Protein AF-A0A951EF66-F1 (afdb_monomer_lite)

Secondary structure (DSSP, 8-state):
--S-TTEEEEEETTEEEEEE-S-B----GGG-TTEEEEEE--SSS-EEEEETTGGGG--SSS--B---TT--EEEEESSHHHHHHHHHHHHHHHHHHHTTS-B-

pLDDT: mean 92.76, std 6.08, range [48.0, 97.31]

Structure (mmCIF, N/CA/C/O backbone):
data_AF-A0A951EF66-F1
#
_entry.id   AF-A0A951EF66-F1
#
loop_
_atom_site.group_PDB
_atom_site.id
_atom_site.type_symbol
_atom_site.label_atom_id
_atom_site.label_alt_id
_atom_site.label_comp_id
_atom_site.label_asym_id
_atom_site.label_entity_id
_atom_site.label_seq_id
_atom_site.pdbx_PDB_ins_code
_atom_site.Cartn_x
_atom_site.Cartn_y
_atom_site.Cartn_z
_atom_site.occupancy
_atom_site.B_iso_or_equiv
_atom_site.auth_seq_id
_atom_site.auth_comp_id
_atom_site.auth_asym_id
_atom_site.auth_atom_id
_atom_site.pdbx_PDB_model_num
ATOM 1 N N . MET A 1 1 ? -5.899 9.924 -10.352 1.00 48.00 1 MET A N 1
ATOM 2 C CA . MET A 1 1 ? -5.635 8.518 -9.976 1.00 48.00 1 MET A CA 1
ATOM 3 C C . MET A 1 1 ? -6.940 7.938 -9.470 1.00 48.00 1 MET A C 1
ATOM 5 O O . MET A 1 1 ? -7.583 8.569 -8.648 1.00 48.00 1 MET A O 1
ATOM 9 N N . SER A 1 2 ? -7.401 6.845 -10.072 1.00 69.50 2 SER A N 1
ATOM 10 C CA . SER A 1 2 ? -8.844 6.639 -10.287 1.00 69.50 2 SER A CA 1
ATOM 11 C C . SER A 1 2 ? -9.463 5.485 -9.491 1.00 69.50 2 SER A C 1
ATOM 13 O O . SER A 1 2 ? -10.528 5.007 -9.869 1.00 69.50 2 SER A O 1
ATOM 15 N N . VAL A 1 3 ? -8.791 4.970 -8.453 1.00 85.69 3 VAL A N 1
ATOM 16 C CA . VAL A 1 3 ? -9.340 3.843 -7.674 1.00 85.69 3 VAL A CA 1
ATOM 17 C C . VAL A 1 3 ? -10.351 4.324 -6.638 1.00 85.69 3 VAL A C 1
ATOM 19 O O . VAL A 1 3 ? -11.434 3.751 -6.576 1.00 85.69 3 VAL A O 1
ATOM 22 N N . ASP A 1 4 ? -10.007 5.355 -5.862 1.00 91.31 4 ASP A N 1
ATOM 23 C CA . ASP A 1 4 ? -10.867 5.948 -4.834 1.00 91.31 4 ASP A CA 1
ATOM 24 C C . ASP A 1 4 ? -10.355 7.362 -4.481 1.00 91.31 4 ASP A C 1
ATOM 26 O O . ASP A 1 4 ? -9.142 7.589 -4.473 1.00 91.31 4 ASP A O 1
ATOM 30 N N . SER A 1 5 ? -11.258 8.313 -4.225 1.00 93.25 5 SER A N 1
ATOM 31 C CA . SER A 1 5 ? -10.927 9.693 -3.830 1.00 93.25 5 SER A CA 1
ATOM 32 C C . SER A 1 5 ? -10.470 9.824 -2.375 1.00 93.25 5 SER A C 1
ATOM 34 O O . SER A 1 5 ? -9.880 10.835 -2.005 1.00 93.25 5 SER A O 1
ATOM 36 N N . GLU A 1 6 ? -10.735 8.817 -1.546 1.00 94.31 6 GLU A N 1
ATOM 37 C CA . GLU A 1 6 ? -10.350 8.752 -0.137 1.00 94.31 6 GLU A CA 1
ATOM 38 C C . GLU A 1 6 ? -8.946 8.155 0.056 1.00 94.31 6 GLU A C 1
ATOM 40 O O . GLU A 1 6 ? -8.583 7.763 1.163 1.00 94.31 6 GLU A O 1
ATOM 45 N N . ILE A 1 7 ? -8.139 8.050 -1.002 1.00 95.06 7 ILE A N 1
ATOM 46 C CA . ILE A 1 7 ? -6.730 7.661 -0.903 1.00 95.06 7 ILE A CA 1
ATOM 47 C C . ILE A 1 7 ? -5.870 8.924 -0.923 1.00 95.06 7 ILE A C 1
ATOM 49 O O . ILE A 1 7 ? -5.858 9.669 -1.899 1.00 95.06 7 ILE A O 1
ATOM 53 N N . GLY A 1 8 ? -5.135 9.139 0.164 1.00 95.75 8 GLY A N 1
ATOM 54 C CA . GLY A 1 8 ? -4.150 10.202 0.319 1.00 95.75 8 GLY A CA 1
ATOM 55 C C . GLY A 1 8 ? -2.718 9.703 0.156 1.00 95.75 8 GLY A C 1
ATOM 56 O O . GLY A 1 8 ? -2.441 8.502 0.212 1.00 95.75 8 GLY A O 1
ATOM 57 N N . GLU A 1 9 ? -1.811 10.661 -0.006 1.00 96.25 9 GLU A N 1
ATOM 58 C CA . GLU A 1 9 ? -0.374 10.459 -0.187 1.00 96.25 9 GLU A CA 1
ATOM 59 C C . GLU A 1 9 ? 0.401 11.038 1.000 1.00 96.25 9 GLU A C 1
ATOM 61 O O . GLU A 1 9 ? 0.076 12.114 1.502 1.00 96.25 9 GLU A O 1
ATOM 66 N N . GLU A 1 10 ? 1.441 10.337 1.447 1.00 96.00 10 GLU A N 1
ATOM 67 C CA . GLU A 1 10 ? 2.363 10.815 2.478 1.00 96.00 10 GLU A CA 1
ATOM 68 C C . GLU A 1 10 ? 3.794 10.308 2.243 1.00 96.00 10 GLU A C 1
ATOM 70 O O . GLU A 1 10 ? 4.034 9.378 1.466 1.00 96.00 10 GLU A O 1
ATOM 75 N N . ILE A 1 11 ? 4.754 10.886 2.969 1.00 96.06 11 ILE A N 1
ATOM 76 C CA . ILE A 1 11 ? 6.104 10.331 3.092 1.00 96.06 11 ILE A CA 1
ATOM 77 C C . ILE A 1 11 ? 6.226 9.636 4.445 1.00 96.06 11 ILE A C 1
ATOM 79 O O . ILE A 1 11 ? 6.218 10.282 5.493 1.00 96.06 11 ILE A O 1
ATOM 83 N N . LYS A 1 12 ? 6.411 8.315 4.420 1.00 90.38 12 LYS A N 1
ATOM 84 C CA . LYS A 1 12 ? 6.615 7.485 5.610 1.00 90.38 12 LYS A CA 1
ATOM 85 C C . LYS A 1 12 ? 7.935 6.741 5.498 1.00 90.38 12 LYS A C 1
ATOM 87 O O . LYS A 1 12 ? 8.222 6.135 4.474 1.00 90.38 12 LYS A O 1
ATOM 92 N N . TRP A 1 13 ? 8.758 6.809 6.546 1.00 91.12 13 TRP A N 1
ATOM 93 C CA . TRP A 1 13 ? 10.104 6.211 6.565 1.00 91.12 13 TRP A CA 1
ATOM 94 C C . TRP A 1 13 ? 10.957 6.585 5.339 1.00 91.12 13 TRP A C 1
ATOM 96 O O . TRP A 1 13 ? 11.656 5.743 4.781 1.00 91.12 13 TRP A O 1
ATOM 106 N N . ASN A 1 14 ? 10.887 7.855 4.923 1.00 93.88 14 ASN A N 1
ATOM 107 C CA . ASN A 1 14 ? 11.571 8.376 3.736 1.00 93.88 14 ASN A CA 1
ATOM 108 C C . ASN A 1 14 ? 11.155 7.694 2.412 1.00 93.88 14 ASN A C 1
ATOM 110 O O . ASN A 1 14 ? 11.958 7.586 1.486 1.00 93.88 14 ASN A O 1
ATOM 114 N N . ALA A 1 15 ? 9.908 7.222 2.318 1.00 95.44 15 ALA A N 1
ATOM 115 C CA . ALA A 1 15 ? 9.362 6.619 1.110 1.00 95.44 15 ALA A CA 1
ATOM 116 C C . ALA A 1 15 ? 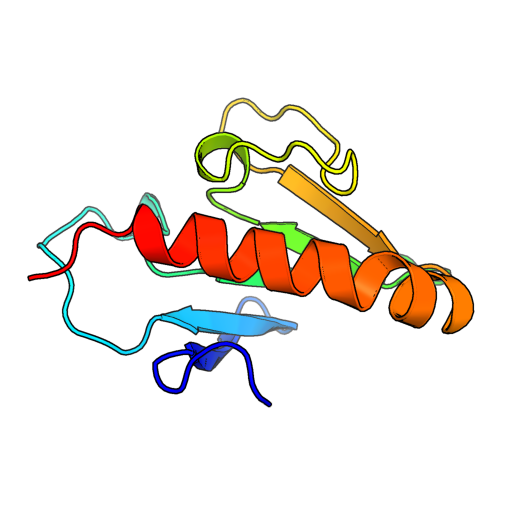7.926 7.090 0.810 1.00 95.44 15 ALA A C 1
ATOM 118 O O . ALA A 1 15 ? 7.143 7.296 1.747 1.00 95.44 15 ALA A O 1
ATOM 119 N N . PRO A 1 16 ? 7.550 7.206 -0.481 1.00 96.88 16 PRO A N 1
ATOM 120 C CA . PRO A 1 16 ? 6.166 7.424 -0.887 1.00 96.88 16 PRO A CA 1
ATOM 121 C C . PRO A 1 16 ? 5.247 6.362 -0.291 1.00 96.88 16 PRO A C 1
ATOM 123 O O . PRO A 1 16 ? 5.568 5.170 -0.286 1.00 96.88 16 PRO A O 1
ATOM 126 N N . SER A 1 17 ? 4.116 6.796 0.242 1.00 96.88 17 SER A N 1
ATOM 127 C CA . SER A 1 17 ? 3.138 5.930 0.889 1.00 96.88 17 SER A CA 1
ATOM 128 C C . SER A 1 17 ? 1.729 6.420 0.610 1.00 96.88 17 SER A C 1
ATOM 130 O O . SER A 1 17 ? 1.498 7.614 0.445 1.00 96.88 17 SER A O 1
ATOM 132 N N . PHE A 1 18 ? 0.791 5.480 0.578 1.00 96.56 18 PHE A N 1
ATOM 133 C CA . PHE A 1 18 ? -0.621 5.757 0.353 1.00 96.56 18 PHE A CA 1
ATOM 134 C C . PHE A 1 18 ? -1.446 5.232 1.522 1.00 96.56 18 PHE A C 1
ATOM 136 O O . PHE A 1 18 ? -1.192 4.141 2.051 1.00 96.56 18 PHE A O 1
ATOM 143 N N . PHE A 1 19 ? -2.450 6.002 1.920 1.00 95.69 19 PHE A N 1
ATOM 144 C CA . PHE A 1 19 ? -3.281 5.714 3.082 1.00 95.69 19 PHE A CA 1
ATOM 145 C C . PHE A 1 19 ? -4.722 6.175 2.849 1.00 95.69 19 PHE A C 1
ATOM 147 O O . PHE A 1 19 ? -4.978 7.051 2.031 1.00 95.69 19 PHE A O 1
ATOM 154 N N . TYR A 1 20 ? -5.678 5.579 3.556 1.00 95.44 20 TYR A N 1
ATOM 155 C CA . TYR A 1 20 ? -7.073 6.015 3.518 1.00 95.44 20 TYR A CA 1
ATOM 156 C C . TYR A 1 20 ? -7.243 7.318 4.311 1.00 95.44 20 TYR A C 1
ATOM 158 O O . TYR A 1 20 ? -6.748 7.407 5.430 1.00 95.44 20 TYR A O 1
ATOM 166 N N . THR A 1 21 ? -7.929 8.329 3.785 1.00 95.69 21 THR A N 1
ATOM 167 C CA . THR A 1 21 ? -8.116 9.648 4.425 1.00 95.69 21 THR A CA 1
ATOM 168 C C . THR A 1 21 ? -9.456 9.787 5.139 1.00 95.69 21 THR A C 1
ATOM 170 O O . THR A 1 21 ? -9.566 10.612 6.043 1.00 95.69 21 THR A O 1
ATOM 173 N N . GLY A 1 22 ? -10.437 8.939 4.825 1.00 94.44 22 GLY A N 1
ATOM 174 C CA . GLY A 1 22 ? -11.768 8.988 5.427 1.00 94.44 22 GLY A CA 1
ATOM 175 C C . GLY A 1 22 ? -11.810 8.633 6.924 1.00 94.44 22 GLY A C 1
ATOM 176 O O . GLY A 1 22 ? -10.802 8.226 7.521 1.00 94.44 22 GLY A O 1
ATOM 177 N N . PRO A 1 23 ? -12.973 8.783 7.571 1.00 94.50 23 PRO A N 1
ATOM 178 C CA . PRO A 1 23 ? -13.158 8.456 8.983 1.00 94.50 23 PRO A CA 1
ATOM 179 C C . PRO A 1 23 ? -13.073 6.934 9.221 1.00 94.50 23 PRO A C 1
ATOM 181 O O . PRO A 1 23 ? -13.440 6.128 8.363 1.00 94.50 23 PRO A O 1
ATOM 184 N N . MET A 1 24 ? -12.516 6.531 10.365 1.00 93.94 24 MET A N 1
ATOM 185 C CA . MET A 1 24 ? -12.313 5.129 10.750 1.00 93.94 24 MET A CA 1
ATOM 186 C C . MET A 1 24 ? -12.466 4.986 12.256 1.00 93.94 24 MET A C 1
ATOM 188 O O . MET A 1 24 ? -11.923 5.814 12.992 1.00 93.94 24 MET A O 1
ATOM 192 N N . LYS A 1 25 ? -13.045 3.859 12.681 1.00 94.44 25 LYS A N 1
ATOM 193 C CA . LYS A 1 25 ? -13.182 3.503 14.096 1.00 94.44 25 LYS A CA 1
ATOM 194 C C . LYS A 1 25 ? -11.856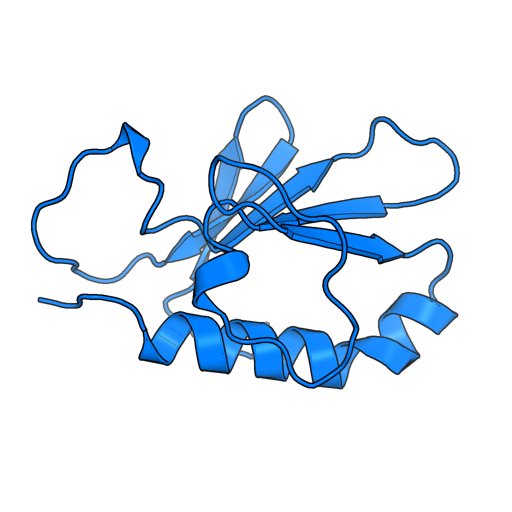 3.626 14.838 1.00 94.44 25 LYS A C 1
ATOM 196 O O . LYS A 1 25 ? -10.817 3.302 14.261 1.00 94.44 25 LYS A O 1
ATOM 201 N N . PRO A 1 26 ? -11.847 4.028 16.120 1.00 93.06 26 PRO A N 1
ATOM 202 C CA . PRO A 1 26 ? -10.624 4.054 16.910 1.00 93.06 26 PRO A CA 1
ATOM 203 C C . PRO A 1 26 ? -9.906 2.698 16.887 1.00 93.06 26 PRO A C 1
ATOM 205 O O . PRO A 1 26 ? -10.502 1.653 17.144 1.00 93.06 26 PRO A O 1
ATOM 208 N N . PHE A 1 27 ? -8.608 2.713 16.594 1.00 92.19 27 PHE A N 1
ATOM 209 C CA . PHE A 1 27 ? -7.764 1.520 16.581 1.00 92.19 27 PHE A CA 1
ATOM 210 C C . PHE A 1 27 ? -6.351 1.838 17.070 1.00 92.19 27 PHE A C 1
ATOM 212 O O . PHE A 1 27 ? -5.926 2.994 17.099 1.00 92.19 27 PHE A O 1
ATOM 219 N N . ASN A 1 28 ? -5.591 0.802 17.425 1.00 90.50 28 ASN A N 1
ATOM 220 C CA . ASN A 1 28 ? -4.196 0.961 17.816 1.00 90.50 28 ASN A CA 1
ATOM 221 C C . ASN A 1 28 ? -3.334 1.388 16.605 1.00 90.50 28 ASN A C 1
ATOM 223 O O . ASN A 1 28 ? -3.239 0.628 15.637 1.00 90.50 28 ASN A O 1
ATOM 227 N N . PRO A 1 29 ? -2.636 2.541 16.638 1.00 84.81 29 PRO A N 1
ATOM 228 C CA . PRO A 1 29 ? -1.845 3.033 15.502 1.00 84.81 29 PRO A CA 1
ATOM 229 C C . PRO A 1 29 ? -0.775 2.055 14.986 1.00 84.81 29 PRO A C 1
ATOM 231 O O . PRO A 1 29 ? -0.412 2.099 13.805 1.00 84.81 29 PRO A O 1
ATOM 234 N N . LYS A 1 30 ? -0.291 1.148 15.849 1.00 85.62 30 LYS A N 1
ATOM 235 C CA . LYS A 1 30 ? 0.693 0.109 15.499 1.00 85.62 30 LYS A CA 1
ATOM 236 C C . LYS A 1 30 ? 0.132 -0.988 14.590 1.00 85.62 30 LYS A C 1
ATOM 238 O O . LYS A 1 30 ? 0.906 -1.728 14.001 1.00 85.62 30 LYS A O 1
ATOM 243 N N . GLU A 1 31 ? -1.187 -1.078 14.435 1.00 88.19 31 GLU A N 1
ATOM 244 C CA . GLU A 1 31 ? -1.835 -2.041 13.532 1.00 88.19 31 GLU A CA 1
ATOM 245 C C . GLU A 1 31 ? -1.882 -1.556 12.078 1.00 88.19 31 GLU A C 1
ATOM 247 O O . GLU A 1 31 ? -2.265 -2.306 11.185 1.00 88.19 31 GLU A O 1
ATOM 252 N N . HIS A 1 32 ? -1.531 -0.290 11.830 1.00 87.88 32 HIS A N 1
ATOM 253 C CA . HIS A 1 32 ? -1.448 0.303 10.495 1.00 87.88 32 HIS A CA 1
ATOM 254 C C . HIS A 1 32 ? -2.705 0.131 9.616 1.00 87.88 32 HIS A C 1
ATOM 256 O O . HIS A 1 32 ? -2.593 0.242 8.398 1.00 87.88 32 HIS A O 1
ATOM 262 N N . LYS A 1 33 ? -3.897 -0.040 10.210 1.00 91.25 33 LYS A N 1
ATOM 263 C CA . LYS A 1 33 ? -5.177 -0.312 9.518 1.00 91.25 33 LYS A CA 1
ATOM 264 C C . LYS A 1 33 ? -5.520 0.659 8.379 1.00 91.25 33 LYS A C 1
ATOM 266 O O . LYS A 1 33 ? -6.181 0.265 7.430 1.00 91.25 33 LYS A O 1
ATOM 271 N N . ARG A 1 34 ? -5.064 1.911 8.473 1.00 93.81 34 ARG A N 1
ATOM 272 C CA . ARG A 1 34 ? -5.288 2.978 7.483 1.00 93.81 34 ARG A CA 1
ATOM 273 C C . ARG A 1 34 ? -4.304 2.967 6.305 1.00 93.81 34 ARG A C 1
ATOM 275 O O . ARG A 1 34 ? -4.583 3.572 5.276 1.00 93.81 34 ARG A O 1
ATOM 282 N N . HIS A 1 35 ? -3.142 2.333 6.445 1.00 94.50 35 HIS A N 1
ATOM 283 C CA . HIS A 1 35 ? -2.087 2.410 5.434 1.00 94.50 35 HIS A CA 1
ATOM 284 C C . HIS A 1 35 ? -2.312 1.337 4.372 1.00 94.50 35 HIS A C 1
ATOM 286 O O . HIS A 1 35 ? -2.374 0.148 4.691 1.00 94.50 35 HIS A O 1
ATOM 292 N N . VAL A 1 36 ? -2.395 1.768 3.115 1.00 95.06 36 VAL A N 1
ATOM 293 C CA . VAL A 1 36 ? -2.577 0.888 1.960 1.00 95.06 36 VAL A CA 1
ATOM 294 C C . VAL A 1 36 ? -1.241 0.233 1.636 1.00 95.06 36 VAL A C 1
ATOM 296 O O . VAL A 1 36 ? -1.090 -0.987 1.700 1.00 95.06 36 VAL A O 1
ATOM 299 N N . VAL A 1 37 ? -0.255 1.066 1.300 1.00 96.19 37 VAL A N 1
ATOM 300 C CA . VAL A 1 37 ? 1.016 0.627 0.736 1.00 96.19 37 VAL A CA 1
ATOM 301 C C . VAL A 1 37 ? 2.127 1.628 1.037 1.00 96.19 37 VAL A C 1
ATOM 303 O O . VAL A 1 37 ? 1.911 2.837 1.017 1.00 96.19 37 VAL A O 1
ATOM 306 N N . VAL A 1 38 ? 3.323 1.108 1.300 1.00 97.00 38 VAL A N 1
ATOM 307 C CA . VAL A 1 38 ? 4.568 1.869 1.456 1.00 97.00 38 VAL A CA 1
ATOM 308 C C . VAL A 1 38 ? 5.547 1.403 0.386 1.00 97.00 38 VAL A C 1
ATOM 310 O O . VAL A 1 38 ? 5.743 0.198 0.201 1.00 97.00 38 VAL A O 1
ATOM 313 N N . PHE A 1 39 ? 6.171 2.338 -0.323 1.00 96.88 39 PHE A N 1
ATOM 314 C CA . PHE A 1 39 ? 7.180 2.012 -1.323 1.00 96.88 39 PHE A CA 1
ATOM 315 C C . PHE A 1 39 ? 8.487 1.609 -0.636 1.00 96.88 39 PHE A C 1
ATOM 317 O O . PHE A 1 39 ? 8.890 2.156 0.387 1.00 96.88 39 PHE A O 1
ATOM 324 N N . ASN A 1 40 ? 9.185 0.642 -1.214 1.00 95.00 40 ASN A N 1
ATOM 325 C CA . ASN A 1 40 ? 10.526 0.254 -0.823 1.00 95.00 40 ASN A CA 1
ATOM 326 C C . ASN A 1 40 ? 11.402 0.217 -2.078 1.00 95.00 40 ASN A C 1
ATOM 328 O O . ASN A 1 40 ? 11.234 -0.634 -2.951 1.00 95.00 40 ASN A O 1
ATOM 332 N N . MET A 1 41 ? 12.334 1.165 -2.146 1.00 89.62 41 MET A N 1
ATOM 333 C CA . MET A 1 41 ? 13.219 1.397 -3.293 1.00 89.62 41 MET A CA 1
ATOM 334 C C . MET A 1 41 ? 14.666 0.964 -3.000 1.00 89.62 41 MET A C 1
ATOM 336 O O . MET A 1 41 ? 15.604 1.428 -3.637 1.00 89.62 41 MET A O 1
ATOM 340 N N . HIS A 1 42 ? 14.878 0.091 -2.006 1.00 87.44 42 HIS A N 1
ATOM 341 C CA . HIS A 1 42 ? 16.223 -0.379 -1.653 1.00 87.44 42 HIS A CA 1
ATOM 342 C C . HIS A 1 42 ? 16.803 -1.340 -2.708 1.00 87.44 42 HIS A C 1
ATOM 344 O O . HIS A 1 42 ? 18.019 -1.477 -2.847 1.00 87.44 42 HIS A O 1
ATOM 350 N N . ARG A 1 43 ? 15.941 -2.052 -3.442 1.00 86.56 43 ARG A N 1
ATOM 351 C CA . ARG A 1 43 ? 16.354 -2.931 -4.541 1.00 86.56 43 ARG A CA 1
ATOM 352 C C . ARG A 1 43 ? 16.588 -2.084 -5.793 1.00 86.56 43 ARG A C 1
ATOM 354 O O . ARG A 1 43 ? 15.745 -1.276 -6.153 1.00 86.56 43 ARG A O 1
ATOM 361 N N . LYS A 1 44 ? 17.747 -2.258 -6.435 1.00 86.6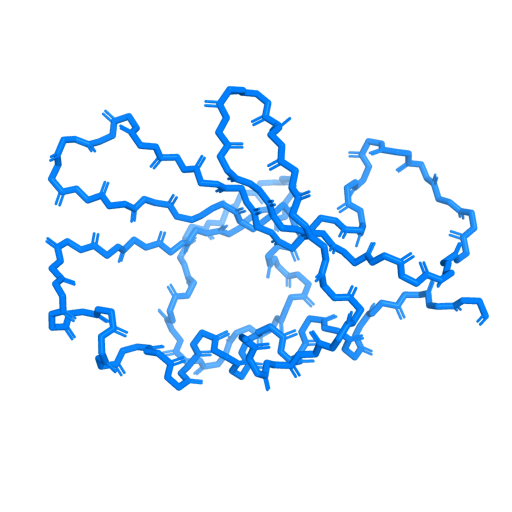9 44 LYS A N 1
ATOM 362 C CA . LYS A 1 44 ? 18.157 -1.445 -7.596 1.00 86.69 44 LYS A CA 1
ATOM 363 C C . LYS A 1 44 ? 17.426 -1.812 -8.891 1.00 86.69 44 LYS A C 1
ATOM 365 O O . LYS A 1 44 ? 17.407 -1.014 -9.815 1.00 86.69 44 LYS A O 1
ATOM 370 N N . ASP A 1 45 ? 16.884 -3.019 -8.961 1.00 91.81 45 ASP A N 1
ATOM 371 C CA . ASP A 1 45 ? 16.297 -3.647 -10.146 1.00 91.81 45 ASP A CA 1
ATOM 372 C C . ASP A 1 45 ? 14.765 -3.697 -10.110 1.00 91.81 45 ASP A C 1
ATOM 374 O O . ASP A 1 45 ? 14.140 -4.186 -11.045 1.00 91.81 45 ASP A O 1
ATOM 378 N N . SER A 1 46 ? 14.146 -3.242 -9.019 1.00 93.94 46 SER A N 1
ATOM 379 C CA . SER A 1 46 ? 12.702 -3.336 -8.844 1.00 93.94 46 SER A CA 1
ATOM 380 C C . SER A 1 46 ? 12.169 -2.318 -7.848 1.00 93.94 46 SER A C 1
ATOM 382 O O . SER A 1 46 ? 12.803 -1.997 -6.841 1.00 93.94 46 SER A O 1
ATOM 384 N N . VAL A 1 47 ? 10.940 -1.870 -8.088 1.00 95.12 47 VAL A N 1
ATOM 385 C CA . VAL A 1 47 ? 10.146 -1.165 -7.083 1.00 95.12 47 VAL A CA 1
ATOM 386 C C . VAL A 1 47 ? 9.376 -2.206 -6.291 1.00 95.12 47 VAL A C 1
ATOM 388 O O . VAL A 1 47 ? 8.643 -3.018 -6.857 1.00 95.12 47 VAL A O 1
ATOM 391 N N . ARG A 1 48 ? 9.534 -2.193 -4.968 1.00 96.44 48 ARG A N 1
ATOM 392 C CA . ARG A 1 48 ? 8.764 -3.049 -4.069 1.00 96.44 48 ARG A CA 1
ATOM 393 C C . ARG A 1 48 ? 7.680 -2.244 -3.382 1.00 96.44 48 ARG A C 1
ATOM 395 O O . ARG A 1 48 ? 7.929 -1.171 -2.848 1.00 96.44 48 ARG A O 1
ATOM 402 N N . LEU A 1 49 ? 6.493 -2.817 -3.340 1.00 97.31 49 LEU A N 1
ATOM 403 C CA . LEU A 1 49 ? 5.359 -2.330 -2.585 1.00 97.31 49 LEU A CA 1
ATOM 404 C C . LEU A 1 49 ? 5.186 -3.188 -1.340 1.00 97.31 49 LEU A C 1
ATOM 406 O O . LEU A 1 49 ? 5.212 -4.418 -1.399 1.00 97.31 49 LEU A O 1
ATOM 410 N N . VAL A 1 50 ? 5.028 -2.526 -0.203 1.00 96.75 50 VAL A N 1
ATOM 411 C CA . VAL A 1 50 ? 4.823 -3.155 1.094 1.00 96.75 50 VAL A CA 1
ATOM 412 C C . VAL A 1 50 ? 3.397 -2.872 1.540 1.00 96.75 50 VAL A C 1
ATOM 414 O O . VAL A 1 50 ? 3.074 -1.718 1.796 1.00 96.75 50 VAL A O 1
ATOM 417 N N . PHE A 1 51 ? 2.569 -3.907 1.675 1.00 96.69 51 PHE A N 1
ATOM 418 C CA . PHE A 1 51 ? 1.191 -3.807 2.166 1.00 96.69 51 PHE A CA 1
ATOM 419 C C . PHE A 1 51 ? 1.151 -4.215 3.644 1.00 96.69 51 PHE A C 1
ATOM 421 O O . PHE A 1 51 ? 1.178 -5.421 3.924 1.00 96.69 51 PHE A O 1
ATOM 428 N N . PRO A 1 52 ? 1.095 -3.267 4.607 1.00 94.56 52 PRO A N 1
ATOM 429 C CA . PRO A 1 52 ? 1.188 -3.579 6.038 1.00 94.56 52 PRO A CA 1
ATOM 430 C C . PRO A 1 52 ? 0.096 -4.543 6.508 1.00 94.56 52 PRO A C 1
ATOM 432 O O . PRO A 1 52 ? 0.361 -5.432 7.301 1.00 94.56 52 PRO A O 1
ATOM 435 N N . SER A 1 53 ? -1.115 -4.405 5.960 1.00 92.62 53 SER A N 1
ATOM 436 C CA . SER A 1 53 ? -2.261 -5.288 6.220 1.00 92.62 53 SER A CA 1
ATOM 437 C C . SER A 1 53 ? -2.542 -6.252 5.056 1.00 92.62 53 SER A C 1
ATOM 439 O O . SER A 1 53 ? -3.692 -6.606 4.807 1.00 92.62 53 SER A O 1
ATOM 441 N N . GLY A 1 54 ? -1.513 -6.661 4.309 1.00 93.00 54 GLY A N 1
ATOM 442 C CA . GLY A 1 54 ? -1.663 -7.422 3.066 1.00 93.00 54 GLY A CA 1
ATOM 443 C C . GLY A 1 54 ? -2.416 -8.753 3.206 1.00 93.00 54 GLY A C 1
ATOM 444 O O . GLY A 1 54 ? -3.219 -9.099 2.344 1.00 93.00 54 GLY A O 1
ATOM 445 N N . ALA A 1 55 ? -2.231 -9.475 4.315 1.00 92.69 55 ALA A N 1
ATOM 446 C CA . ALA A 1 55 ? -2.936 -10.730 4.591 1.00 92.69 55 ALA A CA 1
ATOM 447 C C . ALA A 1 55 ? -4.455 -10.530 4.686 1.00 92.69 55 ALA A C 1
ATOM 449 O O . ALA A 1 55 ? -5.232 -11.424 4.356 1.00 92.69 55 ALA A O 1
ATOM 450 N N . ARG A 1 56 ? -4.891 -9.324 5.073 1.00 89.62 56 ARG A N 1
ATOM 451 C CA . ARG A 1 56 ? -6.305 -8.963 5.146 1.00 89.62 56 ARG A CA 1
ATOM 452 C C . ARG A 1 56 ? -6.901 -8.631 3.793 1.00 89.62 56 ARG A C 1
ATOM 454 O O . ARG A 1 56 ? -8.089 -8.381 3.784 1.00 89.62 56 ARG A O 1
ATOM 461 N N . ILE A 1 57 ? -6.165 -8.618 2.679 1.00 89.75 57 ILE A N 1
ATOM 462 C CA . ILE A 1 57 ? -6.705 -8.230 1.360 1.00 89.75 57 ILE A CA 1
ATOM 463 C C . ILE A 1 57 ? -7.330 -9.419 0.620 1.00 89.75 57 ILE A C 1
ATOM 465 O O . ILE A 1 57 ? -8.233 -9.230 -0.191 1.00 89.75 57 ILE A O 1
ATOM 469 N N . GLY A 1 58 ? -6.930 -10.653 0.964 1.00 85.06 58 GLY A N 1
ATOM 470 C CA . GLY A 1 58 ? -7.433 -11.876 0.328 1.00 85.06 58 GLY A CA 1
ATOM 471 C C . GLY A 1 58 ? -7.168 -11.866 -1.173 1.00 85.06 58 GLY A C 1
ATOM 472 O O . GLY A 1 58 ? -8.107 -11.930 -1.964 1.00 85.06 58 GLY A O 1
ATOM 473 N N . ASP A 1 59 ? -5.898 -11.700 -1.537 1.00 89.50 59 ASP A N 1
ATOM 474 C CA . ASP A 1 59 ? -5.472 -11.680 -2.929 1.00 89.50 59 ASP A CA 1
ATOM 475 C C . ASP A 1 59 ? -5.771 -13.016 -3.622 1.00 89.50 59 ASP A C 1
ATOM 477 O O . ASP A 1 59 ? -5.420 -14.084 -3.127 1.00 89.50 59 ASP A O 1
ATOM 481 N N . THR A 1 60 ? -6.423 -12.928 -4.777 1.00 89.19 60 THR A N 1
ATOM 482 C CA . THR A 1 60 ? -6.734 -14.059 -5.665 1.00 89.19 60 THR A CA 1
ATOM 483 C C . THR A 1 60 ? -5.991 -13.968 -6.999 1.00 89.19 60 THR A C 1
ATOM 485 O O . THR A 1 60 ? -6.056 -14.897 -7.796 1.00 89.19 60 THR A O 1
ATOM 488 N N . SER A 1 61 ? -5.271 -12.867 -7.238 1.00 91.38 61 SER A N 1
ATOM 489 C CA . SER A 1 61 ? -4.511 -12.620 -8.465 1.00 91.38 61 SER A CA 1
ATOM 490 C C . SER A 1 61 ? -3.118 -13.253 -8.451 1.00 91.38 61 SER A C 1
ATOM 492 O O . SER A 1 61 ? -2.541 -13.472 -9.510 1.00 91.38 61 SER A O 1
ATOM 494 N N . GLY A 1 62 ? -2.572 -13.536 -7.262 1.00 92.81 62 GLY A N 1
ATOM 495 C CA . GLY A 1 62 ? -1.193 -13.999 -7.095 1.00 92.81 62 GLY A CA 1
ATOM 496 C C . GLY A 1 62 ? -0.153 -12.874 -7.151 1.00 92.81 62 GLY A C 1
ATOM 497 O O . GLY A 1 62 ? 1.043 -13.156 -7.123 1.00 92.81 62 GLY A O 1
ATOM 498 N N . LEU A 1 63 ? -0.588 -11.610 -7.214 1.00 96.38 63 LEU A N 1
ATOM 499 C CA . LEU A 1 63 ? 0.283 -10.433 -7.202 1.00 96.38 63 LEU A CA 1
ATOM 500 C C . LEU A 1 63 ? 1.021 -10.277 -5.865 1.00 96.38 63 LEU A C 1
ATOM 502 O O . LEU A 1 63 ? 2.159 -9.800 -5.825 1.00 96.38 63 LEU A O 1
ATOM 506 N N . LEU A 1 64 ? 0.364 -10.646 -4.763 1.00 97.19 64 LEU A N 1
ATOM 507 C CA . LEU A 1 64 ? 0.935 -10.575 -3.429 1.00 97.19 64 LEU A CA 1
ATOM 508 C C . LEU A 1 64 ? 1.716 -11.837 -3.089 1.00 97.19 64 LEU A C 1
ATOM 510 O O . LEU A 1 64 ? 1.202 -12.950 -3.144 1.00 97.19 64 LEU A O 1
ATOM 514 N N . TYR A 1 65 ? 2.939 -11.640 -2.611 1.00 96.12 65 TYR A N 1
ATOM 515 C CA . TYR A 1 65 ? 3.791 -12.709 -2.112 1.00 96.12 65 TYR A CA 1
ATOM 516 C C . TYR A 1 65 ? 4.346 -12.404 -0.718 1.00 96.12 65 TYR A C 1
ATOM 518 O O . TYR A 1 65 ? 4.226 -11.298 -0.172 1.00 96.12 65 TYR A O 1
ATOM 526 N N . GLY A 1 66 ? 5.000 -13.423 -0.160 1.00 95.31 66 GLY A N 1
ATOM 527 C CA . GLY A 1 66 ? 5.539 -13.424 1.191 1.00 95.31 66 GLY A CA 1
ATOM 528 C C . GLY A 1 66 ? 4.463 -13.740 2.221 1.00 95.31 66 GLY A C 1
ATOM 529 O O . GLY A 1 66 ? 3.309 -13.358 2.066 1.00 95.31 66 GLY A O 1
ATOM 530 N N . ASP A 1 67 ? 4.852 -14.432 3.284 1.00 95.12 67 ASP A N 1
ATOM 531 C CA . ASP A 1 67 ? 3.988 -14.673 4.430 1.00 95.12 67 ASP A CA 1
ATOM 532 C C . ASP A 1 67 ? 4.740 -14.313 5.708 1.00 95.12 67 ASP A C 1
ATOM 534 O O . ASP A 1 67 ? 5.666 -15.007 6.123 1.00 95.12 67 ASP A O 1
ATOM 538 N N . TYR A 1 68 ? 4.410 -13.150 6.264 1.00 95.50 68 TYR A N 1
ATOM 539 C CA . TYR A 1 68 ? 5.065 -12.596 7.441 1.00 95.50 68 TYR A CA 1
ATOM 540 C C . TYR A 1 68 ? 4.121 -12.677 8.640 1.00 95.50 68 TYR A C 1
ATOM 542 O O . TYR A 1 68 ? 2.918 -12.450 8.501 1.00 95.50 68 TYR A O 1
ATOM 550 N N . ALA A 1 69 ? 4.674 -12.950 9.826 1.00 94.31 69 ALA A N 1
ATOM 551 C CA . ALA A 1 69 ? 3.909 -13.099 11.068 1.00 94.31 69 ALA A CA 1
ATOM 552 C C . ALA A 1 69 ? 3.115 -11.838 11.463 1.00 94.31 69 ALA A C 1
ATOM 554 O O . ALA A 1 69 ? 2.122 -11.929 12.177 1.00 94.31 69 ALA A O 1
ATOM 555 N N . ASP A 1 70 ? 3.533 -10.666 10.979 1.00 91.62 70 ASP A N 1
ATOM 556 C CA . ASP A 1 70 ? 2.842 -9.386 11.164 1.00 91.62 70 ASP A CA 1
ATOM 557 C C . ASP A 1 70 ? 1.678 -9.166 10.174 1.00 91.62 70 ASP A C 1
ATOM 559 O O . ASP A 1 70 ? 1.020 -8.129 10.209 1.00 91.62 70 ASP A O 1
ATOM 563 N N . GLY A 1 71 ? 1.404 -10.133 9.291 1.00 93.19 71 GLY A N 1
ATOM 564 C CA . GLY A 1 71 ? 0.328 -10.072 8.302 1.00 93.19 71 GLY A CA 1
ATOM 565 C C . GLY A 1 71 ? 0.667 -9.257 7.053 1.00 93.19 71 GLY A C 1
ATOM 566 O O . GLY A 1 71 ? -0.204 -9.028 6.208 1.00 93.19 71 GLY A O 1
ATOM 567 N N . ARG A 1 72 ? 1.916 -8.822 6.887 1.00 95.62 72 ARG A N 1
ATOM 568 C CA . ARG A 1 72 ? 2.344 -8.060 5.714 1.00 95.62 72 ARG A CA 1
ATOM 569 C C . ARG A 1 72 ? 2.385 -8.931 4.460 1.00 95.62 72 ARG A C 1
ATOM 571 O O . ARG A 1 72 ? 2.624 -10.138 4.532 1.00 95.62 72 ARG A O 1
ATOM 578 N N . ARG A 1 73 ? 2.197 -8.306 3.296 1.00 97.06 73 ARG A N 1
ATOM 579 C CA . ARG A 1 73 ? 2.439 -8.900 1.968 1.00 97.06 73 ARG A CA 1
ATOM 580 C C . ARG A 1 73 ? 3.197 -7.922 1.082 1.00 97.06 73 ARG A C 1
ATOM 582 O O . ARG A 1 73 ? 3.210 -6.720 1.355 1.00 97.06 73 ARG A O 1
ATOM 589 N N . LEU A 1 74 ? 3.844 -8.437 0.045 1.00 97.06 74 LEU A N 1
ATOM 590 C CA . LEU A 1 74 ? 4.677 -7.662 -0.867 1.00 97.06 74 LEU A CA 1
ATOM 591 C C . LEU A 1 74 ? 4.211 -7.824 -2.311 1.00 97.06 74 LEU A C 1
ATOM 593 O O . LEU A 1 74 ? 3.707 -8.879 -2.671 1.00 97.06 74 LEU A O 1
ATOM 597 N N . ALA A 1 75 ? 4.456 -6.807 -3.130 1.00 97.25 75 ALA A N 1
ATOM 598 C CA . ALA A 1 75 ? 4.470 -6.912 -4.588 1.00 97.25 75 ALA A CA 1
ATOM 599 C C . ALA A 1 75 ? 5.758 -6.261 -5.109 1.00 97.25 75 ALA A C 1
ATOM 601 O O . ALA A 1 75 ? 6.293 -5.352 -4.469 1.00 97.25 75 ALA A O 1
ATOM 602 N N . SER A 1 76 ? 6.269 -6.711 -6.250 1.00 96.69 76 SER A N 1
ATOM 603 C CA . SER A 1 76 ? 7.474 -6.151 -6.862 1.00 96.69 76 SER A CA 1
ATOM 604 C C . SER A 1 76 ? 7.291 -6.035 -8.367 1.00 96.69 76 SER A C 1
ATOM 606 O O . SER A 1 76 ? 6.753 -6.943 -8.989 1.00 96.69 76 SER A O 1
ATOM 608 N N . PHE A 1 77 ? 7.768 -4.928 -8.927 1.00 96.88 77 PHE A N 1
ATOM 609 C CA . PHE A 1 77 ? 7.731 -4.639 -10.359 1.00 96.88 77 PHE A CA 1
ATOM 610 C C . PHE A 1 77 ? 9.152 -4.329 -10.819 1.00 96.88 77 PHE A C 1
ATOM 612 O O . PHE A 1 77 ? 9.801 -3.457 -10.234 1.00 96.88 77 PHE A O 1
ATOM 619 N N . ALA A 1 78 ? 9.646 -5.055 -11.819 1.00 95.62 78 ALA A N 1
ATOM 620 C CA . ALA A 1 78 ? 10.998 -4.899 -12.355 1.00 95.62 78 ALA A CA 1
ATOM 621 C C . ALA A 1 78 ? 11.017 -4.102 -13.669 1.00 95.62 78 ALA A C 1
ATOM 623 O O . ALA A 1 78 ? 12.067 -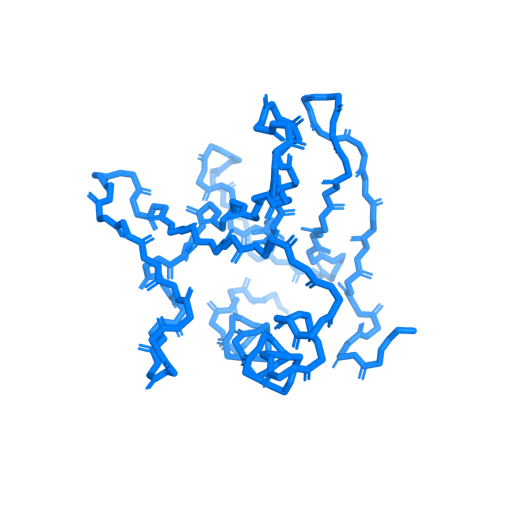3.632 -14.102 1.00 95.62 78 ALA A O 1
ATOM 624 N N . SER A 1 79 ? 9.858 -3.923 -14.305 1.00 96.12 79 SER A N 1
ATOM 625 C CA . SER A 1 79 ? 9.730 -3.193 -15.564 1.00 96.12 79 SER A CA 1
ATOM 626 C C . SER A 1 79 ? 8.385 -2.476 -15.697 1.00 96.12 79 SER A C 1
ATOM 628 O O . SER A 1 79 ? 7.430 -2.767 -14.978 1.00 96.12 79 SER A O 1
ATOM 630 N N . MET A 1 80 ? 8.288 -1.561 -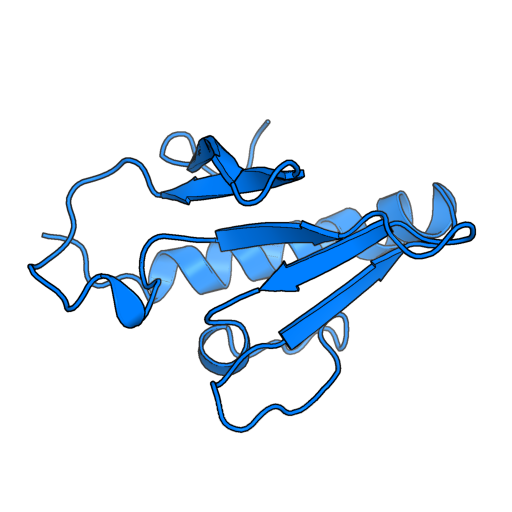16.666 1.00 95.38 80 MET A N 1
ATOM 631 C CA . MET A 1 80 ? 7.007 -0.948 -17.038 1.00 95.38 80 MET A CA 1
ATOM 632 C C . MET A 1 80 ? 6.009 -1.971 -17.590 1.00 95.38 80 MET A C 1
ATOM 634 O O . MET A 1 80 ? 4.820 -1.848 -17.318 1.00 95.38 80 MET A O 1
ATOM 638 N N . ALA A 1 81 ? 6.485 -3.013 -18.280 1.00 97.25 81 ALA A N 1
ATOM 639 C CA . ALA A 1 81 ? 5.626 -4.098 -18.744 1.00 97.25 81 ALA A CA 1
ATOM 640 C C . ALA A 1 81 ? 4.952 -4.818 -17.562 1.00 97.25 81 ALA A C 1
ATOM 642 O O . ALA A 1 81 ? 3.751 -5.073 -17.617 1.00 97.25 81 ALA A O 1
ATOM 643 N N . ASP A 1 82 ? 5.686 -5.053 -16.464 1.00 95.94 82 ASP A N 1
ATOM 644 C CA . ASP A 1 82 ? 5.109 -5.637 -15.244 1.00 95.94 82 ASP A CA 1
ATOM 645 C C . ASP A 1 82 ? 4.041 -4.721 -14.640 1.00 95.94 82 ASP A C 1
ATOM 647 O O . ASP A 1 82 ? 3.012 -5.199 -14.160 1.00 95.94 82 ASP A O 1
ATOM 651 N N . VAL A 1 83 ? 4.286 -3.405 -14.631 1.00 95.56 83 VAL A N 1
ATOM 652 C CA . VAL A 1 83 ? 3.339 -2.412 -14.101 1.00 95.56 83 VAL A CA 1
ATOM 653 C C . VAL A 1 83 ? 2.054 -2.409 -14.926 1.00 95.56 83 VAL A C 1
ATOM 655 O O . VAL A 1 83 ? 0.962 -2.423 -14.360 1.00 95.56 83 VAL A O 1
ATOM 658 N N . GLU A 1 84 ? 2.166 -2.425 -16.251 1.00 95.94 84 GLU A N 1
ATOM 659 C CA . GLU A 1 84 ? 1.022 -2.419 -17.161 1.00 95.94 84 GLU A CA 1
ATOM 660 C C . GLU A 1 84 ? 0.218 -3.722 -17.074 1.00 95.94 84 GLU A C 1
ATOM 662 O O . GLU A 1 84 ? -1.007 -3.676 -16.939 1.00 95.94 84 GLU A O 1
ATOM 667 N N . SER A 1 85 ? 0.885 -4.883 -17.059 1.00 96.38 85 SER A N 1
ATOM 668 C CA . SER A 1 85 ? 0.210 -6.186 -17.008 1.00 96.38 85 SER A CA 1
ATOM 669 C C . SER A 1 85 ? -0.501 -6.438 -15.677 1.00 96.38 85 SER A C 1
ATOM 671 O O . SER A 1 85 ? -1.558 -7.065 -15.643 1.00 96.38 85 SER A O 1
ATOM 673 N N . ASN A 1 86 ? 0.060 -5.944 -14.569 1.00 96.31 86 ASN A N 1
ATOM 674 C CA . ASN A 1 86 ? -0.485 -6.145 -13.224 1.00 96.31 86 ASN A CA 1
ATOM 675 C C . ASN A 1 86 ? -1.326 -4.963 -12.722 1.00 96.31 86 ASN A C 1
ATOM 677 O O . ASN A 1 86 ? -1.937 -5.058 -11.656 1.00 96.31 86 ASN A O 1
ATOM 681 N N . GLY A 1 87 ? -1.393 -3.859 -13.469 1.00 94.81 87 GLY A N 1
ATOM 682 C CA . GLY A 1 87 ? -2.159 -2.666 -13.109 1.00 94.81 87 GLY A CA 1
ATOM 683 C C . GLY A 1 87 ? -3.617 -2.968 -12.733 1.00 94.81 87 GLY A C 1
ATOM 684 O O . GLY A 1 87 ? -4.050 -2.557 -11.652 1.00 94.81 87 GLY A O 1
ATOM 685 N N . PRO A 1 88 ? -4.376 -3.731 -13.545 1.00 94.31 88 PRO A N 1
ATOM 686 C CA . PRO A 1 88 ? -5.744 -4.121 -13.201 1.00 94.31 88 PRO A CA 1
ATOM 687 C C . PRO A 1 88 ? -5.841 -4.928 -11.897 1.00 94.31 88 PRO A C 1
ATOM 689 O O . PRO A 1 88 ? -6.714 -4.653 -11.069 1.00 94.31 88 PRO A O 1
ATOM 692 N N . ALA A 1 89 ? -4.921 -5.874 -11.674 1.00 95.31 89 ALA A N 1
ATOM 693 C CA . ALA A 1 89 ? -4.874 -6.687 -10.458 1.00 95.31 89 ALA A CA 1
ATOM 694 C C . ALA A 1 89 ? -4.572 -5.830 -9.218 1.00 95.31 89 ALA A C 1
ATOM 696 O O . ALA A 1 89 ? -5.268 -5.939 -8.209 1.00 95.31 89 ALA A O 1
ATOM 697 N N . LEU A 1 90 ? -3.607 -4.910 -9.315 1.00 95.38 90 LEU A N 1
ATOM 698 C CA . LEU A 1 90 ? -3.275 -3.969 -8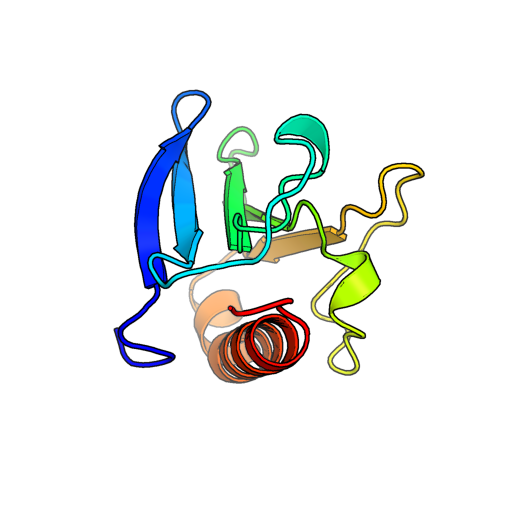.245 1.00 95.38 90 LEU A CA 1
ATOM 699 C C . LEU A 1 90 ? -4.464 -3.063 -7.898 1.00 95.38 90 LEU A C 1
ATOM 701 O O . LEU A 1 90 ? -4.764 -2.856 -6.723 1.00 95.38 90 LEU A O 1
ATOM 705 N N . GLN A 1 91 ? -5.179 -2.547 -8.900 1.00 94.38 91 GLN A N 1
ATOM 706 C CA . GLN A 1 91 ? -6.373 -1.742 -8.648 1.00 94.38 91 GLN A CA 1
ATOM 707 C C . GLN A 1 91 ? -7.472 -2.556 -7.956 1.00 94.38 91 GLN A C 1
ATOM 709 O O . GLN A 1 91 ? -8.084 -2.069 -7.007 1.00 94.38 91 GLN A O 1
ATOM 714 N N . GLN A 1 92 ? -7.723 -3.794 -8.396 1.00 93.69 92 GLN A N 1
ATOM 715 C CA . GLN A 1 92 ? -8.718 -4.663 -7.763 1.00 93.69 92 GLN A CA 1
ATOM 716 C C . GLN A 1 92 ? -8.341 -5.005 -6.319 1.00 93.69 92 GLN A C 1
ATOM 718 O O . GLN A 1 92 ? -9.197 -5.001 -5.437 1.00 93.69 92 GLN A O 1
ATOM 723 N N . LEU A 1 93 ? -7.059 -5.245 -6.065 1.00 95.12 93 LEU A N 1
ATOM 724 C CA . LEU A 1 93 ? -6.509 -5.474 -4.736 1.00 95.12 93 LEU A CA 1
ATOM 725 C C . LEU A 1 93 ? -6.763 -4.273 -3.815 1.00 95.12 93 LEU A C 1
ATOM 727 O O . LEU A 1 93 ? -7.233 -4.458 -2.694 1.00 95.12 93 LEU A O 1
ATOM 731 N N . ILE A 1 94 ? -6.533 -3.045 -4.291 1.00 94.00 94 ILE A N 1
ATOM 732 C CA . ILE A 1 94 ? -6.811 -1.826 -3.514 1.00 94.00 94 ILE A CA 1
ATOM 733 C C . ILE A 1 94 ? -8.318 -1.681 -3.245 1.00 94.00 94 ILE A C 1
ATOM 735 O O . ILE A 1 94 ? -8.703 -1.398 -2.111 1.00 94.00 94 ILE A O 1
ATOM 739 N N . ARG A 1 95 ? -9.186 -1.951 -4.233 1.00 93.31 95 ARG A N 1
ATOM 740 C CA . ARG A 1 95 ? -10.650 -1.965 -4.023 1.00 93.31 95 ARG A CA 1
ATOM 741 C C . ARG A 1 95 ? -11.062 -2.992 -2.968 1.00 93.31 95 ARG A C 1
ATOM 743 O O . ARG A 1 95 ? -11.831 -2.669 -2.072 1.00 93.31 95 ARG A O 1
ATOM 750 N N . ASN A 1 96 ? -10.508 -4.201 -3.023 1.00 92.94 96 ASN A N 1
ATOM 751 C CA . ASN A 1 96 ? -10.775 -5.255 -2.040 1.00 92.94 96 ASN A CA 1
ATOM 752 C C . ASN A 1 96 ? -10.266 -4.896 -0.638 1.00 92.94 96 ASN A C 1
ATOM 754 O O . ASN A 1 96 ? -10.865 -5.299 0.354 1.00 92.94 96 ASN A O 1
ATOM 758 N N . TRP A 1 97 ? -9.160 -4.159 -0.536 1.00 93.75 97 TRP A N 1
ATOM 759 C CA . TRP A 1 97 ? -8.678 -3.642 0.742 1.00 93.75 97 TRP A CA 1
ATOM 760 C C . TRP A 1 97 ? -9.642 -2.593 1.317 1.00 93.75 97 TRP A C 1
ATOM 762 O O . TRP A 1 97 ? -9.995 -2.671 2.493 1.00 93.75 97 TRP A O 1
ATOM 772 N N . LEU A 1 98 ? -10.144 -1.675 0.481 1.00 92.94 98 LEU A N 1
ATOM 773 C CA . LEU A 1 98 ? -11.081 -0.618 0.885 1.00 92.94 98 LEU A CA 1
ATOM 774 C C . LEU A 1 98 ? -12.403 -1.154 1.453 1.00 92.94 98 LEU A C 1
ATOM 776 O O . LEU A 1 98 ? -12.967 -0.520 2.349 1.00 92.94 98 LEU A O 1
ATOM 780 N N . THR A 1 99 ? -12.899 -2.300 0.966 1.00 92.44 99 THR A N 1
ATOM 781 C CA . THR A 1 99 ? -14.135 -2.927 1.482 1.00 92.44 99 THR A CA 1
ATOM 782 C C . THR A 1 99 ? -13.959 -3.581 2.850 1.00 92.44 99 THR A C 1
ATOM 784 O O . THR A 1 99 ? -14.946 -3.903 3.506 1.00 92.44 99 THR A O 1
ATOM 787 N N . ARG A 1 100 ? -12.715 -3.777 3.297 1.00 91.12 100 ARG A N 1
ATOM 788 C CA . ARG A 1 100 ? -12.381 -4.422 4.576 1.00 91.12 100 ARG A CA 1
ATOM 789 C C . ARG A 1 100 ? -11.996 -3.423 5.663 1.00 91.12 100 ARG A C 1
ATOM 791 O O . ARG A 1 100 ? -11.633 -3.830 6.765 1.00 91.12 100 ARG A O 1
ATOM 798 N N . LEU A 1 101 ? -12.055 -2.127 5.357 1.00 91.19 101 LEU A N 1
ATOM 799 C CA . LEU A 1 101 ? -11.828 -1.072 6.334 1.00 91.19 101 LEU A CA 1
ATOM 800 C C . LEU A 1 101 ? -12.994 -0.968 7.317 1.00 91.19 101 LEU A C 1
ATOM 802 O O . LEU A 1 101 ? -14.160 -0.925 6.932 1.00 91.19 101 LEU A O 1
ATOM 806 N N . GLU A 1 102 ? -12.654 -0.838 8.594 1.00 89.62 102 GLU A N 1
ATOM 807 C CA . GLU A 1 102 ? -13.589 -0.495 9.665 1.00 89.62 102 GLU A CA 1
ATOM 808 C C . GLU A 1 102 ? -13.832 1.024 9.654 1.00 89.62 102 GLU A C 1
ATOM 810 O O . GLU A 1 102 ? -13.209 1.779 10.405 1.00 89.62 102 GLU A O 1
ATOM 815 N N . ARG A 1 103 ? -14.698 1.470 8.739 1.00 88.38 103 ARG A N 1
ATOM 816 C CA . ARG A 1 103 ? -15.139 2.870 8.628 1.00 88.38 103 ARG A CA 1
ATOM 817 C C . ARG A 1 103 ? -16.083 3.229 9.790 1.00 88.38 103 ARG A C 1
ATOM 819 O O . ARG A 1 103 ? -16.730 2.333 10.345 1.00 88.38 103 ARG A O 1
ATOM 826 N N . ASP A 1 104 ? -16.097 4.506 10.168 1.00 77.12 104 ASP A N 1
ATOM 827 C CA . ASP A 1 104 ? -17.057 5.074 11.136 1.00 77.12 104 ASP A CA 1
ATOM 828 C C . ASP A 1 104 ? -18.411 5.373 10.487 1.00 77.12 104 ASP A C 1
ATOM 830 O O . ASP A 1 104 ? -18.410 5.823 9.317 1.00 77.12 104 ASP A O 1
#

Sequence (104 aa):
MSVDSEIGEEIKWNAPSFFYTGPMKPFNPKEHKRHVVVFNMHRKDSVRLVFPSGARIGDTSGLLYGDYADGRRLASFASMADVESNGPALQQLIRNWLTRLERD

Radius of gyration: 13.38 Å; chains: 1; bounding box: 35×26×37 Å

Foldseek 3Di:
DPLDPQWDWDQDPNWIWIFGNAAADDDDVVLVLGTQWTWDPPDPQKIKIKGQQLQQLPQPPPQWDDDDPSNMTMGIDRDPVSCVVCVVSVSVSSNSSVVSTRHD